Protein AF-A0AAW4KWT3-F1 (afdb_monomer_lite)

pLDDT: mean 96.41, std 2.07, range [83.69, 98.31]

Foldseek 3Di:
DWDDDPNWIWDQDPVRDIDIDDDDDDPPPDWDFDPVRVVVRLVVCCVRPVVCVVPDDPDDTGDDDDADPVRDDQAADDPPDPPDGD

Structure (mmCIF, N/CA/C/O backbone):
data_AF-A0AAW4KWT3-F1
#
_entry.id   AF-A0AAW4KWT3-F1
#
loop_
_atom_site.group_PDB
_atom_site.id
_atom_site.type_symbol
_atom_site.label_atom_id
_atom_site.label_alt_id
_atom_site.label_comp_id
_atom_site.label_asym_id
_atom_site.label_entity_id
_atom_site.label_seq_id
_atom_site.pdbx_PDB_ins_code
_atom_site.Cartn_x
_atom_site.Cartn_y
_atom_site.Cartn_z
_atom_site.occupancy
_atom_site.B_iso_or_equiv
_atom_site.auth_seq_id
_atom_site.auth_comp_id
_atom_site.auth_asym_id
_atom_site.auth_atom_id
_atom_site.pdbx_PDB_model_num
ATOM 1 N N . SER A 1 1 ? 2.055 -19.249 -6.912 1.00 83.69 1 SER A N 1
ATOM 2 C CA . SER A 1 1 ? 1.798 -18.828 -5.516 1.00 83.69 1 SER A CA 1
ATOM 3 C C . SER A 1 1 ? 2.277 -17.393 -5.338 1.00 83.69 1 SER A C 1
ATOM 5 O O . SER A 1 1 ? 2.976 -16.895 -6.212 1.00 83.69 1 SER A O 1
ATOM 7 N N . MET A 1 2 ? 1.865 -16.712 -4.267 1.00 93.06 2 MET A N 1
ATOM 8 C CA . MET A 1 2 ? 2.395 -15.388 -3.913 1.00 93.06 2 MET A CA 1
ATOM 9 C C . MET A 1 2 ? 3.824 -15.515 -3.372 1.00 93.06 2 MET A C 1
ATOM 11 O O . MET A 1 2 ? 4.111 -16.465 -2.644 1.00 93.06 2 MET A O 1
ATOM 15 N N . VAL A 1 3 ? 4.685 -14.550 -3.698 1.00 94.44 3 VAL A N 1
ATOM 16 C CA . VAL A 1 3 ? 6.045 -14.421 -3.148 1.00 94.44 3 VAL A CA 1
ATOM 17 C C . VAL A 1 3 ? 6.083 -13.206 -2.224 1.00 94.44 3 VAL A C 1
ATOM 19 O O . VAL A 1 3 ? 5.591 -12.147 -2.605 1.00 94.44 3 VAL A O 1
ATOM 22 N N . LEU A 1 4 ? 6.655 -13.360 -1.026 1.00 95.38 4 LEU A N 1
ATOM 23 C CA . LEU A 1 4 ? 6.859 -12.295 -0.038 1.00 95.38 4 LEU A CA 1
ATOM 24 C C . LEU A 1 4 ? 8.343 -12.232 0.332 1.00 95.38 4 LEU A C 1
ATOM 26 O O . LEU A 1 4 ? 8.907 -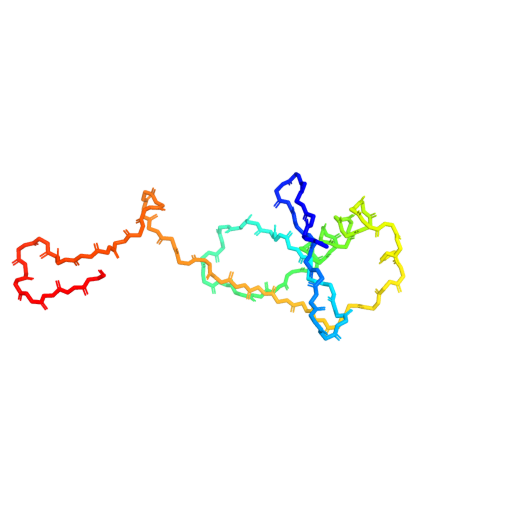13.244 0.745 1.00 95.38 4 LEU A O 1
ATOM 30 N N . ALA A 1 5 ? 8.969 -11.062 0.221 1.00 93.38 5 ALA A N 1
ATOM 31 C CA . ALA A 1 5 ? 10.351 -10.858 0.656 1.00 93.38 5 ALA A CA 1
ATOM 32 C C . ALA A 1 5 ? 10.613 -9.383 0.969 1.00 93.38 5 ALA A C 1
ATOM 34 O O . ALA A 1 5 ? 10.141 -8.508 0.251 1.00 93.38 5 ALA A O 1
ATOM 35 N N . LYS A 1 6 ? 11.382 -9.098 2.030 1.00 91.56 6 LYS A N 1
ATOM 36 C CA . LYS A 1 6 ? 11.854 -7.738 2.379 1.00 91.56 6 LYS A CA 1
ATOM 37 C C . LYS A 1 6 ? 10.743 -6.665 2.411 1.00 91.56 6 LYS A C 1
ATOM 39 O O . LYS A 1 6 ? 10.950 -5.534 1.987 1.00 91.56 6 LYS A O 1
ATOM 44 N N . GLY A 1 7 ? 9.545 -7.024 2.880 1.00 92.19 7 GLY A N 1
ATOM 45 C CA . GLY A 1 7 ? 8.392 -6.109 2.925 1.00 92.19 7 GLY A CA 1
ATOM 46 C C . GLY A 1 7 ? 7.729 -5.832 1.567 1.00 92.19 7 GLY A C 1
ATOM 47 O O . GLY A 1 7 ? 6.859 -4.968 1.475 1.00 92.19 7 GLY A O 1
ATOM 48 N N . ARG A 1 8 ? 8.111 -6.566 0.518 1.00 96.38 8 ARG A N 1
ATOM 49 C CA . ARG A 1 8 ? 7.520 -6.528 -0.822 1.00 96.38 8 ARG A CA 1
ATOM 50 C C . ARG A 1 8 ? 6.832 -7.849 -1.156 1.00 96.38 8 ARG A C 1
ATOM 52 O O . ARG A 1 8 ? 7.063 -8.877 -0.513 1.00 96.38 8 ARG A O 1
ATOM 59 N N . TYR A 1 9 ? 5.987 -7.811 -2.175 1.00 97.31 9 TYR A N 1
ATOM 60 C CA . TYR A 1 9 ? 5.238 -8.945 -2.678 1.00 97.31 9 TYR A CA 1
ATOM 61 C C . TYR A 1 9 ? 5.147 -8.949 -4.202 1.00 97.31 9 TYR A C 1
ATOM 63 O O . TYR A 1 9 ? 5.060 -7.897 -4.836 1.00 97.31 9 TYR A O 1
ATOM 71 N N . ALA A 1 10 ? 5.096 -10.158 -4.759 1.00 97.75 10 ALA A N 1
ATOM 72 C CA . ALA A 1 10 ? 4.693 -10.423 -6.132 1.00 97.75 10 ALA A CA 1
ATOM 73 C C . ALA A 1 10 ? 3.492 -11.377 -6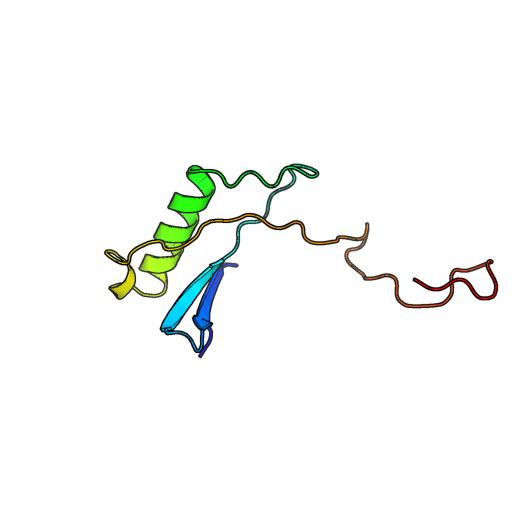.119 1.00 97.75 10 ALA A C 1
ATOM 75 O O . ALA A 1 10 ? 3.563 -12.487 -5.577 1.00 97.75 10 ALA A O 1
ATOM 76 N N . ILE A 1 11 ? 2.369 -10.933 -6.686 1.00 97.88 11 ILE A N 1
ATOM 77 C CA . ILE A 1 11 ? 1.098 -11.663 -6.669 1.00 97.88 11 ILE A CA 1
ATOM 78 C C . ILE A 1 11 ? 0.655 -11.922 -8.111 1.00 97.88 11 ILE A C 1
ATOM 80 O O . ILE A 1 11 ? 0.130 -11.011 -8.755 1.00 97.88 11 ILE A O 1
ATOM 84 N N . PRO A 1 12 ? 0.805 -13.159 -8.616 1.00 96.44 12 PRO A N 1
ATOM 85 C CA . PRO A 1 12 ? 0.199 -13.564 -9.877 1.00 96.44 12 PRO A CA 1
ATOM 86 C C . PRO A 1 12 ? -1.327 -13.483 -9.786 1.00 96.44 12 PRO A C 1
ATOM 88 O O . PRO A 1 12 ? -1.939 -13.991 -8.838 1.00 96.44 12 PRO A O 1
ATOM 91 N N . ARG A 1 13 ? -1.948 -12.842 -10.769 1.00 96.69 13 ARG A N 1
ATOM 92 C CA . ARG A 1 13 ? -3.397 -12.689 -10.899 1.00 96.69 13 ARG A CA 1
ATOM 93 C C . ARG A 1 13 ? -3.929 -13.664 -11.952 1.00 96.69 13 ARG A C 1
ATOM 95 O O . ARG A 1 13 ? -3.184 -14.209 -12.762 1.00 96.69 13 ARG A O 1
ATOM 102 N N . ARG A 1 14 ? -5.236 -13.941 -11.909 1.00 96.62 14 ARG A N 1
ATOM 103 C CA . ARG A 1 14 ? -5.880 -14.925 -12.807 1.00 96.62 14 ARG A CA 1
ATOM 104 C C . ARG A 1 14 ? -5.962 -14.462 -14.264 1.00 96.62 14 ARG A C 1
ATOM 106 O O . ARG A 1 14 ? -6.142 -15.293 -15.140 1.00 96.62 14 ARG A O 1
ATOM 113 N N . ASP A 1 15 ? -5.848 -13.163 -14.496 1.00 95.69 15 ASP A N 1
ATOM 114 C CA . ASP A 1 15 ? -5.859 -12.512 -15.807 1.00 95.69 15 ASP A CA 1
ATOM 115 C C . ASP A 1 15 ? -4.467 -12.456 -16.465 1.00 95.69 15 ASP A C 1
ATOM 117 O O . ASP A 1 15 ? -4.316 -11.847 -17.516 1.00 95.69 15 ASP A O 1
ATOM 121 N N . GLY A 1 16 ? -3.456 -13.097 -15.867 1.00 94.94 16 GLY A N 1
ATOM 122 C CA . GLY A 1 16 ? -2.097 -13.167 -16.408 1.00 94.94 16 GLY A CA 1
ATOM 123 C C . GLY A 1 16 ? -1.167 -12.045 -15.944 1.00 94.94 16 GLY A C 1
ATOM 124 O O . GLY A 1 16 ? 0.037 -12.142 -16.167 1.00 94.94 16 GLY A O 1
ATOM 125 N N . HIS A 1 17 ? -1.675 -11.026 -15.245 1.00 97.06 17 HIS A N 1
ATOM 126 C CA . HIS A 1 17 ? -0.844 -9.952 -14.701 1.00 97.06 17 HIS A CA 1
ATOM 127 C C . HIS A 1 17 ? -0.149 -10.358 -13.395 1.00 97.06 17 HIS A C 1
ATOM 129 O O . HIS A 1 17 ? -0.618 -11.221 -12.646 1.00 97.06 17 HIS A O 1
ATOM 135 N N . ILE A 1 18 ? 0.955 -9.684 -13.074 1.00 97.69 18 ILE A N 1
ATOM 136 C CA . ILE A 1 18 ? 1.631 -9.802 -11.780 1.00 97.69 18 ILE A CA 1
ATOM 137 C C . ILE A 1 18 ? 1.563 -8.452 -11.077 1.00 97.69 18 ILE A C 1
ATOM 139 O O . ILE A 1 18 ? 2.046 -7.447 -11.590 1.00 97.69 18 ILE A O 1
ATOM 143 N N . LEU A 1 19 ? 0.975 -8.436 -9.883 1.00 98.06 19 LEU A N 1
ATOM 144 C CA . LEU A 1 19 ? 0.971 -7.259 -9.024 1.00 98.06 19 LEU A CA 1
ATOM 145 C C . LEU A 1 19 ? 2.251 -7.231 -8.189 1.00 98.06 19 LEU A C 1
ATOM 147 O O . LEU A 1 19 ? 2.504 -8.170 -7.430 1.00 98.06 19 LEU A O 1
ATOM 151 N N . ILE A 1 20 ? 2.998 -6.133 -8.283 1.00 98.31 20 ILE A N 1
ATOM 152 C CA . ILE A 1 20 ? 4.172 -5.863 -7.454 1.00 98.31 20 ILE A CA 1
ATOM 153 C C . ILE A 1 20 ? 3.825 -4.762 -6.462 1.00 98.31 20 ILE A C 1
ATOM 155 O O . ILE A 1 20 ? 3.313 -3.711 -6.838 1.00 98.31 20 ILE A O 1
ATOM 159 N N . GLY A 1 21 ? 4.102 -4.992 -5.186 1.00 97.50 21 GLY A N 1
ATOM 160 C CA . GLY A 1 21 ? 3.832 -4.007 -4.152 1.00 97.50 21 GLY A CA 1
ATOM 161 C C . GLY A 1 21 ? 4.648 -4.252 -2.891 1.00 97.50 21 GLY A C 1
ATOM 162 O O . GLY A 1 21 ? 5.402 -5.208 -2.797 1.00 97.50 21 GLY A O 1
ATOM 163 N N . SER A 1 22 ? 4.592 -3.377 -1.900 1.00 96.94 22 SER A N 1
ATOM 164 C CA . SER A 1 22 ? 4.071 -2.006 -1.975 1.00 96.94 22 SER A CA 1
ATOM 165 C C . SER A 1 22 ? 5.060 -1.064 -1.300 1.00 96.94 22 SER A C 1
ATOM 167 O O . SER A 1 22 ? 5.892 -1.522 -0.520 1.00 96.94 22 SER A O 1
ATOM 169 N N . THR A 1 23 ? 4.973 0.234 -1.575 1.00 96.69 23 THR A N 1
ATOM 170 C CA . THR A 1 23 ? 5.649 1.251 -0.762 1.00 96.69 23 THR A CA 1
ATOM 171 C C . THR A 1 23 ? 4.871 1.516 0.533 1.00 96.69 23 THR A C 1
ATOM 173 O O . THR A 1 23 ? 3.698 1.138 0.672 1.00 96.69 23 THR A O 1
ATOM 176 N N . LEU A 1 24 ? 5.535 2.132 1.511 1.00 95.56 24 LEU A N 1
ATOM 177 C CA . LEU A 1 24 ? 4.929 2.637 2.740 1.00 95.56 24 LEU A CA 1
ATOM 178 C C . LEU A 1 24 ? 5.437 4.061 2.957 1.00 95.56 24 LEU A C 1
ATOM 180 O O . LEU A 1 24 ? 6.641 4.275 3.049 1.00 95.56 24 LEU A O 1
ATOM 184 N N . GLU A 1 25 ? 4.509 5.010 2.976 1.00 95.38 25 GLU A N 1
ATOM 185 C CA . GLU A 1 25 ? 4.772 6.448 2.904 1.00 95.38 25 GLU A CA 1
ATOM 186 C C . GLU A 1 25 ? 3.808 7.179 3.854 1.00 95.38 25 GLU A C 1
ATOM 188 O O . GLU A 1 25 ? 2.700 6.693 4.108 1.00 95.38 25 GLU A O 1
ATOM 193 N N . HIS A 1 26 ? 4.227 8.331 4.385 1.00 93.94 26 HIS A N 1
ATOM 194 C CA . HIS A 1 26 ? 3.455 9.151 5.327 1.00 93.94 26 HIS A CA 1
ATOM 195 C C . HIS A 1 26 ? 3.148 10.535 4.728 1.00 93.94 26 HIS A C 1
ATOM 197 O O . HIS A 1 26 ? 3.525 11.560 5.284 1.00 93.94 26 HIS A O 1
ATOM 203 N N . GLU A 1 27 ? 2.426 10.550 3.605 1.00 95.69 27 GLU A N 1
ATOM 204 C CA . GLU A 1 27 ? 2.174 11.743 2.767 1.00 95.69 27 GLU A CA 1
ATOM 205 C C . GLU A 1 27 ? 0.715 12.250 2.850 1.00 95.69 27 GLU A C 1
ATOM 207 O O . GLU A 1 27 ? 0.156 12.847 1.929 1.00 95.69 27 GLU A O 1
ATOM 212 N N . GLY A 1 28 ? 0.040 11.975 3.970 1.00 95.69 28 GLY A N 1
ATOM 213 C CA . GLY A 1 28 ? -1.358 12.359 4.172 1.00 95.69 28 GLY A CA 1
ATOM 214 C C . GLY A 1 28 ? -2.318 11.648 3.210 1.00 95.69 28 GLY A C 1
ATOM 215 O O . GLY A 1 28 ? -2.395 10.421 3.198 1.00 95.69 28 GLY A O 1
ATOM 216 N N . PHE A 1 29 ? -3.097 12.423 2.449 1.00 97.44 29 PHE A N 1
ATOM 217 C CA . PHE A 1 29 ? -4.110 11.916 1.510 1.00 97.44 29 PHE A CA 1
ATOM 218 C C . PHE A 1 29 ? -3.675 11.997 0.043 1.00 97.44 29 PHE A C 1
ATOM 220 O O . PHE A 1 29 ? -4.498 11.734 -0.841 1.00 97.44 29 PHE A O 1
ATOM 227 N N . ASP A 1 30 ? -2.421 12.371 -0.232 1.00 97.44 30 ASP A N 1
ATOM 228 C CA . ASP A 1 30 ? -1.915 12.350 -1.598 1.00 97.44 30 ASP A CA 1
ATOM 229 C C . ASP A 1 30 ? -1.880 10.903 -2.114 1.00 97.44 30 ASP A C 1
ATOM 231 O O . ASP A 1 30 ? -1.449 9.970 -1.437 1.00 97.44 30 ASP A O 1
ATOM 235 N N . LYS A 1 31 ? -2.411 10.712 -3.319 1.00 96.94 31 LYS A N 1
ATOM 236 C CA . LYS A 1 31 ? -2.463 9.426 -4.024 1.00 96.94 31 LYS A CA 1
ATOM 237 C C . LYS A 1 31 ? -1.756 9.503 -5.370 1.00 96.94 31 LYS A C 1
ATOM 239 O O . LYS A 1 31 ? -2.006 8.664 -6.235 1.00 96.94 31 LYS A O 1
ATOM 244 N N . THR A 1 32 ? -0.930 10.521 -5.571 1.00 98.00 32 THR A N 1
ATOM 245 C CA . THR A 1 32 ? -0.135 10.684 -6.778 1.00 98.00 32 THR A CA 1
ATOM 246 C C . THR A 1 32 ? 0.995 9.655 -6.745 1.00 98.00 32 THR A C 1
ATOM 248 O O . THR A 1 32 ? 1.865 9.737 -5.880 1.00 98.00 32 THR A O 1
ATOM 251 N N . PRO A 1 33 ? 0.993 8.648 -7.636 1.00 97.25 33 PRO A N 1
ATOM 252 C CA . PRO A 1 33 ? 2.105 7.715 -7.713 1.00 97.25 33 PRO A CA 1
ATOM 253 C C . PRO A 1 33 ? 3.367 8.451 -8.183 1.00 97.25 33 PRO A C 1
ATOM 255 O O . PRO A 1 33 ? 3.300 9.289 -9.082 1.00 97.25 33 PRO A O 1
ATOM 258 N N . THR A 1 34 ? 4.518 8.134 -7.589 1.00 97.94 34 THR A N 1
ATOM 259 C CA . THR A 1 34 ? 5.791 8.805 -7.895 1.00 97.94 34 THR A CA 1
ATOM 260 C C . THR A 1 34 ? 6.690 7.935 -8.767 1.00 97.94 34 THR A C 1
ATOM 262 O O . THR A 1 34 ? 6.713 6.710 -8.631 1.00 97.94 34 THR A O 1
ATOM 265 N N . ASP A 1 35 ? 7.499 8.554 -9.628 1.00 98.25 35 ASP A N 1
ATOM 266 C CA . ASP A 1 35 ? 8.481 7.821 -10.442 1.00 98.25 35 ASP A CA 1
ATOM 267 C C . ASP A 1 35 ? 9.506 7.084 -9.566 1.00 98.25 35 ASP A C 1
ATOM 269 O O . ASP A 1 35 ? 9.919 5.967 -9.872 1.00 98.25 35 ASP A O 1
ATOM 273 N N . THR A 1 36 ? 9.859 7.649 -8.408 1.00 98.19 36 THR A N 1
ATOM 274 C CA . THR A 1 36 ? 10.722 6.982 -7.425 1.00 98.19 36 THR A CA 1
ATOM 275 C C . THR A 1 36 ? 10.094 5.691 -6.891 1.00 98.19 36 THR A C 1
ATOM 277 O O . THR A 1 36 ? 10.785 4.673 -6.783 1.00 98.19 36 THR A O 1
ATOM 280 N N . ALA A 1 37 ? 8.791 5.694 -6.586 1.00 97.94 37 ALA A N 1
ATOM 281 C CA . ALA A 1 37 ? 8.076 4.487 -6.179 1.00 97.94 37 ALA A CA 1
ATOM 282 C C . ALA A 1 37 ? 8.024 3.452 -7.313 1.00 97.94 37 ALA A C 1
ATOM 284 O O . ALA A 1 37 ? 8.244 2.265 -7.052 1.00 97.94 37 ALA A O 1
ATOM 285 N N . LEU A 1 38 ? 7.808 3.893 -8.560 1.00 98.31 38 LEU A N 1
ATOM 286 C CA . LEU A 1 38 ? 7.805 3.020 -9.736 1.00 98.31 38 LEU A CA 1
ATOM 287 C C . LEU A 1 38 ? 9.134 2.281 -9.892 1.00 98.31 38 LEU A C 1
ATOM 289 O O . LEU A 1 38 ? 9.151 1.054 -9.970 1.00 98.31 38 LEU A O 1
ATOM 293 N N . GLU A 1 39 ? 10.248 3.011 -9.900 1.00 98.19 39 GLU A N 1
ATOM 294 C CA . GLU A 1 39 ? 11.576 2.422 -10.089 1.00 98.19 39 GLU A CA 1
ATOM 295 C C . GLU A 1 39 ? 11.962 1.505 -8.918 1.00 98.19 39 GLU A C 1
ATOM 297 O O . GLU A 1 39 ? 12.505 0.417 -9.123 1.00 98.19 39 GLU A O 1
ATOM 302 N N . SER A 1 40 ? 11.580 1.863 -7.686 1.00 97.88 40 SER A N 1
ATOM 303 C CA . SER A 1 40 ? 11.741 0.990 -6.515 1.00 97.88 40 SER A CA 1
ATOM 304 C C . SER A 1 40 ? 10.960 -0.327 -6.650 1.00 97.88 40 SER A C 1
ATOM 306 O O . SER A 1 40 ? 11.463 -1.402 -6.297 1.00 97.88 40 SER A O 1
ATOM 308 N N . LEU A 1 41 ? 9.727 -0.267 -7.163 1.00 97.94 41 LEU A N 1
ATOM 309 C CA . LEU A 1 41 ? 8.889 -1.444 -7.391 1.00 97.94 41 LEU A CA 1
ATOM 310 C C . LEU A 1 41 ? 9.407 -2.300 -8.551 1.00 97.94 41 LEU A C 1
ATOM 312 O O . LEU A 1 41 ? 9.443 -3.519 -8.404 1.00 97.94 41 LEU A O 1
ATOM 316 N N . LYS A 1 42 ? 9.879 -1.699 -9.650 1.00 97.94 42 LYS A N 1
ATOM 317 C CA . LYS A 1 42 ? 10.526 -2.426 -10.757 1.00 97.94 42 LYS A CA 1
ATOM 318 C C . LYS A 1 42 ? 11.767 -3.177 -10.288 1.00 97.94 42 LYS A C 1
ATOM 320 O O . LYS A 1 42 ? 11.891 -4.368 -10.555 1.00 97.94 42 LYS A O 1
ATOM 325 N N . ALA A 1 43 ? 12.641 -2.522 -9.522 1.00 97.31 43 ALA A N 1
ATOM 326 C CA . ALA A 1 43 ? 13.821 -3.174 -8.959 1.00 97.31 43 ALA A CA 1
ATOM 327 C C . ALA A 1 43 ? 13.436 -4.379 -8.081 1.00 97.31 43 ALA A C 1
ATOM 329 O O . ALA A 1 43 ? 14.002 -5.462 -8.226 1.00 97.31 43 ALA A O 1
ATOM 330 N N . SER A 1 44 ? 12.406 -4.221 -7.241 1.00 97.50 44 SER A N 1
ATOM 331 C CA . SER A 1 44 ? 11.869 -5.320 -6.424 1.00 97.50 44 SER A CA 1
ATOM 332 C C . SER A 1 44 ? 11.286 -6.450 -7.284 1.00 97.50 44 SER A C 1
ATOM 334 O O . SER A 1 44 ? 11.442 -7.622 -6.950 1.00 97.50 44 SER A O 1
ATOM 336 N N . ALA A 1 45 ? 10.618 -6.118 -8.394 1.00 97.44 45 ALA A N 1
ATOM 337 C CA . ALA A 1 45 ? 10.047 -7.095 -9.316 1.00 97.44 45 ALA A CA 1
ATOM 338 C C . ALA A 1 45 ? 11.132 -7.986 -9.929 1.00 97.44 45 ALA A C 1
ATOM 340 O O . ALA A 1 45 ? 10.996 -9.206 -9.902 1.00 97.44 45 ALA A O 1
ATOM 341 N N . VAL A 1 46 ? 12.216 -7.380 -10.422 1.00 97.50 46 VAL A N 1
ATOM 342 C CA . VAL A 1 46 ? 13.346 -8.091 -11.038 1.00 97.50 46 VAL A CA 1
ATOM 343 C C . VAL A 1 46 ? 14.120 -8.912 -10.011 1.00 97.50 46 VAL A C 1
ATOM 345 O O . VAL A 1 46 ? 14.512 -10.039 -10.303 1.00 97.50 46 VAL A O 1
ATOM 348 N N . GLU A 1 47 ? 14.302 -8.395 -8.794 1.00 96.31 47 GLU A N 1
ATOM 349 C CA . GLU A 1 47 ? 14.944 -9.150 -7.714 1.00 96.31 47 GLU A CA 1
ATOM 350 C C . GLU A 1 47 ? 14.148 -10.414 -7.355 1.00 96.31 47 GLU A C 1
ATOM 352 O O . GLU A 1 47 ? 14.726 -11.483 -7.158 1.00 96.31 47 GLU A O 1
ATOM 357 N N . LEU A 1 48 ? 12.817 -10.308 -7.285 1.00 95.50 48 LEU A N 1
ATOM 358 C CA . LEU A 1 48 ? 11.946 -11.435 -6.945 1.00 95.50 48 LEU A CA 1
ATOM 359 C C . LEU A 1 48 ? 11.759 -12.408 -8.113 1.00 95.50 48 LEU A C 1
ATOM 361 O O . L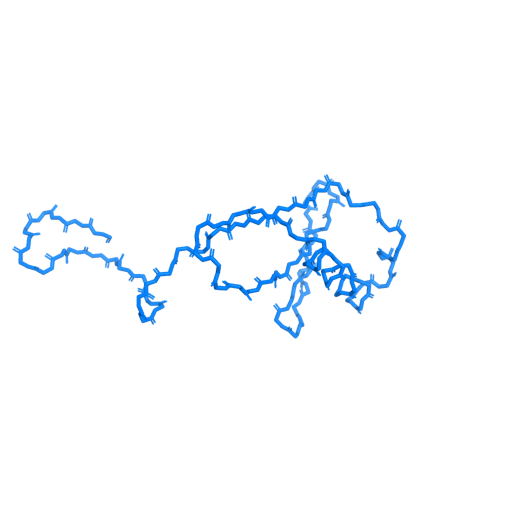EU A 1 48 ? 11.665 -13.618 -7.904 1.00 95.50 48 LEU A O 1
ATOM 365 N N . ILE A 1 49 ? 11.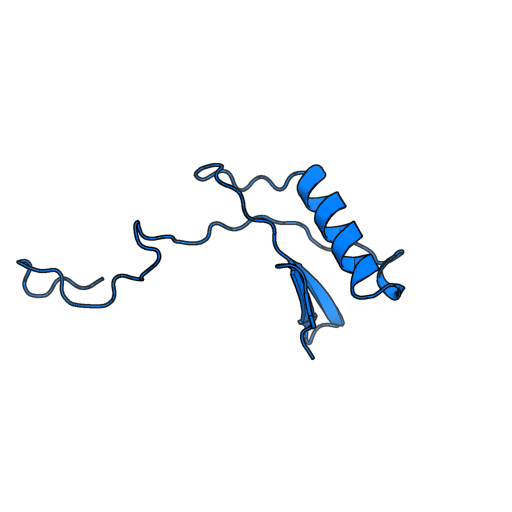637 -11.878 -9.331 1.00 95.56 49 ILE A N 1
ATOM 366 C CA . ILE A 1 49 ? 11.322 -12.619 -10.552 1.00 95.56 49 ILE A CA 1
ATOM 367 C C . ILE A 1 49 ? 12.128 -11.996 -11.708 1.00 95.56 49 ILE A C 1
ATOM 369 O O . ILE A 1 49 ? 11.625 -11.111 -12.403 1.00 95.56 49 ILE A O 1
ATOM 373 N N . PRO A 1 50 ? 13.358 -12.479 -11.976 1.00 96.44 50 PRO A N 1
ATOM 374 C CA . PRO A 1 50 ? 14.239 -11.898 -12.995 1.00 96.44 50 PRO A CA 1
ATOM 375 C C . PRO A 1 50 ? 13.634 -11.814 -14.402 1.00 96.44 50 PRO A C 1
ATOM 377 O O . PRO A 1 50 ? 13.974 -10.920 -15.169 1.00 96.44 50 PRO A O 1
ATOM 380 N N . ALA A 1 51 ? 12.690 -12.702 -14.729 1.00 95.75 51 ALA A N 1
ATOM 381 C CA . ALA A 1 51 ? 11.970 -12.694 -16.002 1.00 95.75 51 ALA A CA 1
ATOM 382 C C . ALA A 1 51 ? 11.085 -11.447 -16.220 1.00 95.75 51 ALA A C 1
ATOM 384 O O . ALA A 1 51 ? 10.579 -11.257 -17.320 1.00 95.75 51 ALA A O 1
ATOM 385 N N . LEU A 1 52 ? 10.887 -10.605 -15.198 1.00 96.44 52 LEU A N 1
ATOM 386 C CA . LEU A 1 52 ? 10.142 -9.347 -15.310 1.00 96.44 52 LEU A CA 1
ATOM 387 C C . LEU A 1 52 ? 11.000 -8.144 -15.721 1.00 96.44 52 LEU A C 1
ATOM 389 O O . LEU A 1 52 ? 10.465 -7.043 -15.785 1.00 96.44 52 LEU A O 1
ATOM 393 N N . ALA A 1 53 ? 12.294 -8.327 -16.008 1.00 97.38 53 ALA A N 1
ATOM 394 C CA . ALA A 1 53 ? 13.194 -7.232 -16.388 1.00 97.38 53 ALA A CA 1
ATOM 395 C C . ALA A 1 53 ? 12.687 -6.405 -17.581 1.00 97.38 53 ALA A C 1
ATOM 397 O O . ALA A 1 53 ? 12.763 -5.180 -17.543 1.00 97.38 53 ALA A O 1
ATOM 398 N N . ASP A 1 54 ? 12.105 -7.075 -18.577 1.00 96.12 54 ASP A N 1
ATOM 399 C CA . ASP A 1 54 ? 11.582 -6.453 -19.799 1.00 96.12 54 ASP A CA 1
ATOM 400 C C . ASP A 1 54 ? 10.042 -6.438 -19.842 1.00 96.12 54 ASP A C 1
ATOM 402 O O . ASP A 1 54 ? 9.440 -6.239 -20.897 1.00 96.12 54 ASP A O 1
ATOM 406 N N . ALA A 1 55 ? 9.378 -6.700 -18.710 1.00 96.44 55 ALA A N 1
ATOM 407 C CA . ALA A 1 55 ? 7.922 -6.745 -18.659 1.00 96.44 55 ALA A CA 1
ATOM 408 C C . ALA A 1 55 ? 7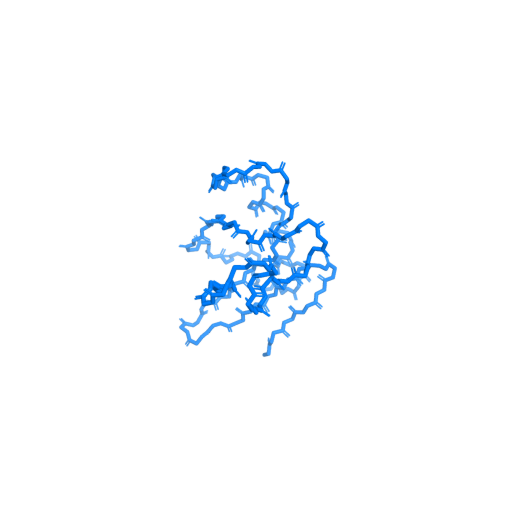.305 -5.345 -18.798 1.00 96.44 55 ALA A C 1
ATOM 410 O O . ALA A 1 55 ? 7.769 -4.368 -18.206 1.00 96.44 55 ALA A O 1
ATOM 411 N N . GLU A 1 56 ? 6.203 -5.261 -19.542 1.00 96.94 56 GLU A N 1
ATOM 412 C CA . GLU A 1 56 ? 5.441 -4.025 -19.692 1.00 96.94 56 GLU A CA 1
ATOM 413 C C . GLU A 1 56 ? 4.694 -3.674 -18.396 1.00 96.94 56 GLU A C 1
ATOM 415 O O . GLU A 1 56 ? 3.988 -4.498 -17.807 1.00 96.94 56 GLU A O 1
ATOM 420 N N . VAL A 1 57 ? 4.812 -2.416 -17.965 1.00 97.75 57 VAL A N 1
ATOM 421 C CA . VAL A 1 57 ? 4.010 -1.881 -16.862 1.00 97.75 57 VAL A CA 1
ATOM 422 C C . VAL A 1 57 ? 2.656 -1.442 -17.407 1.00 97.75 57 VAL A C 1
ATOM 424 O O . VAL A 1 57 ? 2.534 -0.383 -18.012 1.00 97.75 57 VAL A O 1
ATOM 427 N N . VAL A 1 58 ? 1.624 -2.236 -17.136 1.00 97.56 58 VAL A N 1
ATOM 428 C CA . VAL A 1 58 ? 0.247 -1.962 -17.589 1.00 97.56 58 VAL A CA 1
ATOM 429 C C . VAL A 1 58 ? -0.540 -1.037 -16.652 1.00 97.56 58 VAL A C 1
ATOM 431 O O . VAL A 1 58 ? -1.630 -0.580 -16.989 1.00 97.56 58 VAL A O 1
ATOM 434 N N . GLY A 1 59 ? -0.016 -0.761 -15.454 1.00 97.75 59 GLY A N 1
ATOM 435 C CA . GLY A 1 59 ? -0.665 0.109 -14.479 1.00 97.75 59 GLY A CA 1
ATOM 436 C C . GLY A 1 59 ? 0.233 0.455 -13.297 1.00 97.75 59 GLY A C 1
ATOM 437 O O . GLY A 1 59 ? 1.020 -0.368 -12.834 1.00 97.75 59 GLY A O 1
ATOM 438 N N . HIS A 1 60 ? 0.085 1.679 -12.797 1.00 98.19 60 HIS A N 1
ATOM 439 C CA . HIS A 1 60 ? 0.798 2.199 -11.636 1.00 98.19 60 HIS A CA 1
ATOM 440 C C . HIS A 1 60 ? -0.143 3.110 -10.843 1.00 98.19 60 HIS A C 1
ATOM 442 O O . HIS A 1 60 ? -0.749 4.020 -11.406 1.00 98.19 60 HIS A O 1
ATOM 448 N N . TRP A 1 61 ? -0.322 2.834 -9.551 1.00 98.31 61 TRP A N 1
ATOM 449 C CA . TRP A 1 61 ? -1.260 3.568 -8.705 1.00 98.31 61 TRP A CA 1
ATOM 450 C C . TRP A 1 61 ? -0.815 3.573 -7.245 1.00 98.31 61 TRP A C 1
ATOM 452 O O . TRP A 1 61 ? -0.067 2.699 -6.805 1.00 98.31 61 TRP A O 1
ATOM 462 N N . ALA A 1 62 ? -1.349 4.528 -6.486 1.00 98.19 62 ALA A N 1
ATOM 463 C CA . ALA A 1 62 ? -1.251 4.569 -5.036 1.00 98.19 62 ALA A CA 1
ATOM 464 C C . ALA A 1 62 ? -2.635 4.393 -4.394 1.00 98.19 62 ALA A C 1
ATOM 466 O O . ALA A 1 62 ? -3.673 4.738 -4.967 1.00 98.19 62 ALA A O 1
ATOM 467 N N . GLY A 1 63 ? -2.652 3.840 -3.183 1.00 97.38 63 GLY A N 1
ATOM 468 C CA . GLY A 1 63 ? -3.856 3.656 -2.381 1.00 97.38 63 GLY A CA 1
ATOM 469 C C . GLY A 1 63 ? -3.587 3.991 -0.920 1.00 97.38 63 GLY A C 1
ATOM 470 O O . GLY A 1 63 ? -2.501 3.725 -0.409 1.00 97.38 63 GLY A O 1
ATOM 471 N N . LEU A 1 64 ? -4.586 4.559 -0.247 1.00 97.62 64 LEU A N 1
ATOM 472 C CA . LEU A 1 64 ? -4.492 4.927 1.164 1.00 97.62 64 LEU A CA 1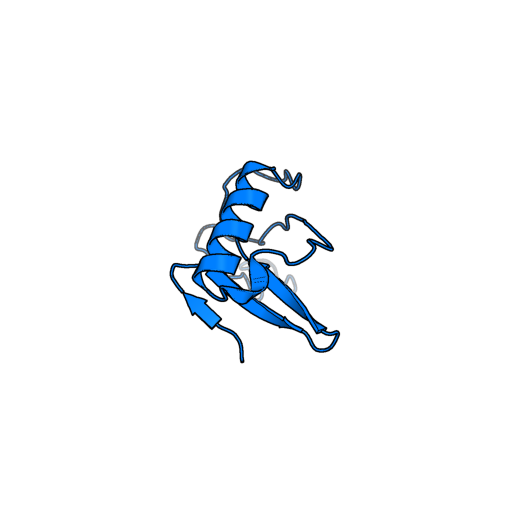
ATOM 473 C C . LEU A 1 64 ? -4.910 3.740 2.028 1.00 97.62 64 LEU A C 1
ATOM 475 O O . LEU A 1 64 ? -6.011 3.208 1.872 1.00 97.62 64 LEU A O 1
ATOM 479 N N . ARG A 1 65 ? -4.034 3.328 2.947 1.00 96.31 65 ARG A N 1
ATOM 480 C CA . ARG A 1 65 ? -4.373 2.318 3.953 1.00 96.31 65 ARG A CA 1
ATOM 481 C C . ARG A 1 65 ? -5.111 3.020 5.098 1.00 96.31 65 ARG A C 1
ATOM 483 O O . ARG A 1 65 ? -4.522 3.927 5.682 1.00 96.31 65 ARG A O 1
ATOM 490 N N . PRO A 1 66 ? -6.359 2.643 5.431 1.00 95.38 66 PRO A N 1
ATOM 491 C CA . PRO A 1 66 ? -7.022 3.188 6.608 1.00 95.38 66 PRO A CA 1
ATOM 492 C C . PRO A 1 66 ? -6.273 2.714 7.858 1.00 95.38 66 PRO A C 1
ATOM 494 O O . PRO A 1 66 ? -6.232 1.520 8.148 1.00 95.38 66 PRO A O 1
ATOM 497 N N . GLY A 1 67 ? -5.637 3.651 8.556 1.00 93.56 67 GLY A N 1
ATOM 498 C CA . GLY A 1 67 ? -4.942 3.406 9.816 1.00 93.56 67 GLY A CA 1
ATOM 499 C C . GLY A 1 67 ? -5.736 3.952 10.998 1.00 93.56 67 GLY A C 1
ATOM 500 O O . GLY A 1 67 ? -6.429 4.960 10.875 1.00 93.56 67 GLY A O 1
ATOM 501 N N . SER A 1 68 ? -5.609 3.295 12.145 1.00 94.56 68 SER A N 1
ATOM 502 C CA . SER A 1 68 ? -5.989 3.823 13.457 1.00 94.56 68 SER A CA 1
ATOM 503 C C . SER A 1 68 ? -4.725 4.191 14.248 1.00 94.56 68 SER A C 1
ATOM 505 O O . SER A 1 68 ? -3.636 3.748 13.866 1.00 94.56 68 SER A O 1
ATOM 507 N N . PRO A 1 69 ? -4.823 4.987 15.330 1.00 93.06 69 PRO A N 1
ATOM 508 C CA . PRO A 1 69 ? -3.644 5.460 16.062 1.00 93.06 69 PRO A CA 1
ATOM 509 C C . PRO A 1 69 ? -2.742 4.325 16.582 1.00 93.06 69 PRO A C 1
ATOM 511 O O . PRO A 1 69 ? -1.521 4.440 16.543 1.00 93.06 69 PRO A O 1
ATOM 514 N N . GLU A 1 70 ? -3.332 3.196 16.980 1.00 94.50 70 GLU A N 1
ATOM 515 C CA . GLU A 1 70 ? -2.635 2.004 17.476 1.00 94.50 70 GLU A CA 1
ATOM 516 C C . GLU A 1 70 ? -2.520 0.888 16.421 1.00 94.50 70 GLU A C 1
ATOM 518 O O . GLU A 1 70 ? -2.057 -0.213 16.720 1.00 94.50 70 GLU A O 1
ATOM 523 N N . GLY A 1 71 ? -2.978 1.127 15.187 1.00 93.31 71 GLY A N 1
ATOM 524 C CA . GLY A 1 71 ? -3.016 0.125 14.116 1.00 93.31 71 GLY A CA 1
ATOM 525 C C . GLY A 1 71 ? -4.042 -1.001 14.319 1.00 93.31 71 GLY A C 1
ATOM 526 O O . GLY A 1 71 ? -4.070 -1.950 13.535 1.00 93.31 71 GLY A O 1
ATOM 527 N N . VAL A 1 72 ? -4.892 -0.907 15.347 1.00 95.25 72 VAL A N 1
ATOM 528 C CA . VAL A 1 72 ? -5.992 -1.840 15.628 1.00 95.25 72 VAL A CA 1
ATOM 529 C C . VAL A 1 72 ? -7.304 -1.275 15.071 1.00 95.25 72 VAL A C 1
ATOM 531 O O . VAL A 1 72 ? -7.653 -0.143 15.409 1.00 95.25 72 VAL A O 1
ATOM 534 N N . PRO A 1 73 ? -8.051 -2.007 14.228 1.00 95.94 73 PRO A N 1
ATOM 535 C CA . PRO A 1 73 ? -9.321 -1.514 13.707 1.00 95.94 73 PRO A CA 1
ATOM 536 C C . PRO A 1 73 ? -10.343 -1.343 14.837 1.00 95.94 73 PRO A C 1
ATOM 538 O O . PRO A 1 73 ? -10.423 -2.170 15.746 1.00 95.94 73 PRO A O 1
ATOM 541 N N . PHE A 1 74 ? -11.156 -0.293 14.760 1.00 95.31 74 PHE A N 1
ATOM 542 C CA . PHE A 1 74 ? -12.326 -0.157 15.622 1.00 95.31 74 PHE A CA 1
ATOM 543 C C . PHE A 1 74 ? -13.444 -1.024 15.050 1.00 95.31 74 PHE A C 1
ATOM 545 O O . PHE A 1 74 ? -13.841 -0.812 13.911 1.00 95.31 74 PHE A O 1
ATOM 552 N N . ILE A 1 75 ? -13.855 -2.044 15.809 1.00 96.81 75 ILE A N 1
ATOM 553 C CA . ILE A 1 75 ? -14.918 -2.988 15.448 1.00 96.81 75 ILE A CA 1
ATOM 554 C C . ILE A 1 75 ? -15.763 -3.232 16.704 1.00 96.81 75 ILE A C 1
ATOM 556 O O . ILE A 1 75 ? -15.382 -4.031 17.562 1.00 96.81 75 ILE A O 1
ATOM 560 N N . GLY A 1 76 ? -16.885 -2.530 16.846 1.00 96.75 76 GLY A N 1
ATOM 561 C CA . GLY A 1 76 ? -17.784 -2.658 17.993 1.00 96.75 76 GLY A CA 1
ATOM 562 C C . GLY A 1 76 ? -18.643 -1.425 18.279 1.00 96.75 76 GLY A C 1
ATOM 563 O O . GLY A 1 76 ? -18.588 -0.414 17.580 1.00 96.75 76 GLY A O 1
ATOM 564 N N . GLU A 1 77 ? -19.459 -1.522 19.332 1.00 98.00 77 GLU A N 1
ATOM 565 C CA . GLU A 1 77 ? -20.280 -0.408 19.818 1.00 98.00 77 GLU A CA 1
ATOM 566 C C . GLU A 1 77 ? -19.398 0.661 20.482 1.00 98.00 77 GLU A C 1
ATOM 568 O O . GLU A 1 77 ? -18.511 0.350 21.282 1.00 98.00 77 GLU A O 1
ATOM 573 N N . VAL A 1 78 ? -19.641 1.933 20.161 1.00 97.50 78 VAL A N 1
ATOM 574 C CA . VAL A 1 78 ? -18.845 3.050 20.677 1.00 97.50 78 VAL A CA 1
ATOM 575 C C . VAL A 1 78 ? -19.190 3.302 22.154 1.00 97.50 78 VAL A C 1
ATOM 577 O O . VAL A 1 78 ? -20.358 3.551 22.477 1.00 97.50 78 VAL A O 1
ATOM 580 N N . PRO A 1 79 ? -18.202 3.305 23.073 1.00 96.19 79 PRO A N 1
ATOM 581 C CA . PRO A 1 79 ? -18.453 3.529 24.493 1.00 96.19 79 PRO A CA 1
ATOM 582 C C . PRO A 1 79 ? -19.212 4.835 24.759 1.00 96.19 79 PRO A C 1
ATOM 584 O O . PRO A 1 79 ? -18.799 5.909 24.331 1.00 96.19 79 PRO A O 1
ATOM 587 N N . GLY A 1 80 ? -20.327 4.739 25.487 1.00 97.69 80 GLY A N 1
ATOM 588 C CA . GLY A 1 80 ? -21.183 5.883 25.820 1.00 97.69 80 GLY A CA 1
ATOM 589 C C . GLY A 1 80 ? -22.247 6.234 24.772 1.00 97.69 80 GLY A C 1
ATOM 590 O O . GLY A 1 80 ? -23.087 7.087 25.049 1.00 97.69 80 GLY A O 1
ATOM 591 N N . PHE A 1 81 ? -22.279 5.558 23.617 1.00 98.06 81 PHE A N 1
ATOM 592 C CA . PHE A 1 81 ? -23.230 5.829 22.534 1.00 98.06 81 PHE A CA 1
ATOM 593 C C . PHE A 1 81 ? -24.005 4.571 22.142 1.00 98.06 81 PHE A C 1
ATOM 595 O O . PHE A 1 81 ? -23.616 3.826 21.245 1.00 98.06 81 PHE A O 1
ATOM 602 N N . LYS A 1 82 ? -25.149 4.357 22.801 1.00 97.62 82 LYS A N 1
ATOM 603 C CA . LYS A 1 82 ? -26.004 3.197 22.533 1.00 97.62 82 LYS A CA 1
ATOM 604 C C . LYS A 1 82 ? -26.467 3.177 21.072 1.00 97.62 82 LYS A C 1
ATOM 606 O O . LYS A 1 82 ? -27.119 4.115 20.616 1.00 97.62 82 LYS A O 1
ATOM 611 N N . GLY A 1 83 ? -26.196 2.079 20.377 1.00 97.81 83 GLY A N 1
ATOM 612 C CA . GLY A 1 83 ? -26.595 1.849 18.991 1.00 97.81 83 GLY A CA 1
ATOM 613 C C . GLY A 1 83 ? -25.657 2.436 17.933 1.00 97.81 83 GLY A C 1
ATOM 614 O O . GLY A 1 83 ? -25.957 2.286 16.751 1.00 97.81 83 GLY A O 1
ATOM 615 N N . LEU A 1 84 ? -24.539 3.068 18.315 1.00 98.19 84 LEU A N 1
ATOM 616 C CA . LEU A 1 84 ? -23.512 3.533 17.376 1.00 98.19 84 LEU A CA 1
ATOM 617 C C . LEU A 1 84 ? -22.387 2.500 17.259 1.00 98.19 84 LEU A C 1
ATOM 619 O O . LEU A 1 84 ? -21.794 2.128 18.267 1.00 98.19 84 LEU A O 1
ATOM 623 N N . TRP A 1 85 ? -22.064 2.091 16.032 1.00 97.25 85 TRP A N 1
ATOM 624 C CA . TRP A 1 85 ? -21.069 1.056 15.746 1.00 97.25 85 TRP A CA 1
ATOM 625 C C . TRP A 1 85 ? -20.023 1.568 14.761 1.00 97.25 85 TRP A C 1
ATOM 627 O O . TRP A 1 85 ? -20.366 2.278 13.812 1.00 97.25 85 TRP A O 1
ATOM 637 N N . LEU A 1 86 ? -18.770 1.186 15.000 1.00 95.31 86 LEU A N 1
ATOM 638 C CA . LEU A 1 86 ? -17.642 1.345 14.083 1.00 95.31 86 LEU A CA 1
ATOM 639 C C . LEU A 1 86 ? -17.082 -0.029 13.730 1.00 95.31 86 LEU A C 1
ATOM 641 O O . LEU A 1 86 ? -17.126 -0.903 14.625 1.00 95.31 86 LEU A O 1
#

Organism: Vibrio cholerae (NCBI:txid666)

InterPro domains:
  IPR006076 FAD dependent oxidoreductase [PF01266] (5-86)
  IPR036188 FAD/NAD(P)-binding domain superfamily [G3DSA:3.50.50.60] (69-86)

Radius of gyration: 17.68 Å; chains: 1; bounding box: 42×31×46 Å

Secondary structure (DSSP, 8-state):
--EEETTEEEEE-TTS-EEEE------TT-----HHHHHHHHHHHHHH-GGGTT--------------TTS----SBPTT-TT-B-

Sequence (86 aa):
SMVLAKGRYAIPRRDGHILIGSTLEHEGFDKTPTDTALESLKASAVELIPALADAEVVGHWAGLRPGSPEGVPFIGEVPGFKGLWL